Protein AF-A0A9C9Z8D0-F1 (afdb_monomer_lite)

Sequence (155 aa):
MAARLERLGLVTLEDALFHLPLRYQDRTRVYPIGSLRPGDEGVVTGEVQASDIHFGRRRALLVRISDGSGSMLLRFFHFNAAQKAALARGERLRCFGEVRQGPVMLEMIHPEYQRLGSAGAVVVDEHLTPVYPATEGVSQKSLRSIIGQALAALE

Radius of gyration: 17.77 Å; chains: 1; bounding box: 42×31×52 Å

Secondary structure (DSSP, 8-state):
-HHHHHTTT--SHHHHHT---SEEE--SSBPPGGG--TT-EEEEEEEEEEEEEEESSSEEEEEEEE-SS-EEEEEESS--HHHHHHT-TT-EEEEEEEEEE-SSSEEEES-EEEEE-TT------SSPEEE----TT--HHHHHHHHHHHHHTT-

Foldseek 3Di:
DQVFCVVVVNNDLVSLQPQAFPDWAFQQDEDAQLVDDAFDWYKHKFFFADWDWDDDPATWIWTWTHPPNDIEIEIERDDDPVRSVQRHGGWMKIWTAGWHDDPPHIYGYPTDIDTQPPPRDPDTDNDTQGHTDGDPPQDSVNSCVSSVVSVVVVD

pLDDT: mean 88.7, std 7.98, range [58.06, 97.06]

Structure (mmCIF, N/CA/C/O backbone):
data_AF-A0A9C9Z8D0-F1
#
_entry.id   AF-A0A9C9Z8D0-F1
#
loop_
_atom_site.group_PDB
_atom_site.id
_atom_site.type_symbol
_atom_site.label_atom_id
_atom_site.label_alt_id
_atom_site.label_comp_id
_atom_site.label_asym_id
_atom_site.label_entity_id
_atom_site.label_seq_id
_atom_site.pdbx_PDB_ins_code
_atom_site.Cartn_x
_atom_site.Cartn_y
_atom_site.Cartn_z
_atom_site.occupancy
_atom_site.B_iso_or_equiv
_atom_site.auth_seq_id
_atom_site.auth_comp_id
_atom_site.auth_asym_id
_atom_site.auth_atom_id
_atom_site.pdbx_PDB_model_num
ATOM 1 N N . MET A 1 1 ? 16.992 11.628 -12.565 1.00 67.75 1 MET A N 1
ATOM 2 C CA . MET A 1 1 ? 16.385 10.343 -12.976 1.00 67.75 1 MET A CA 1
ATOM 3 C C . MET A 1 1 ? 17.389 9.500 -13.754 1.00 67.75 1 MET A C 1
ATOM 5 O O . MET A 1 1 ? 17.687 8.418 -13.278 1.00 67.75 1 MET A O 1
ATOM 9 N N . ALA A 1 2 ? 17.992 10.018 -14.835 1.00 74.81 2 ALA A N 1
ATOM 10 C CA . ALA A 1 2 ? 19.001 9.314 -15.645 1.00 74.81 2 ALA A CA 1
ATOM 11 C C . ALA A 1 2 ? 20.123 8.635 -14.827 1.00 74.81 2 ALA A C 1
ATOM 13 O O . ALA A 1 2 ? 20.211 7.417 -14.831 1.00 74.81 2 ALA A O 1
ATOM 14 N N . ALA A 1 3 ? 20.856 9.380 -13.990 1.00 78.69 3 ALA A N 1
ATOM 15 C CA . ALA A 1 3 ? 21.924 8.812 -13.149 1.00 78.69 3 ALA A CA 1
ATOM 16 C C . ALA A 1 3 ? 21.467 7.712 -12.159 1.00 78.69 3 ALA A C 1
ATOM 18 O O . ALA A 1 3 ? 22.280 6.960 -11.633 1.00 78.69 3 ALA A O 1
ATOM 19 N N . ARG A 1 4 ? 20.164 7.621 -11.847 1.00 80.69 4 ARG A N 1
ATOM 20 C CA . ARG A 1 4 ? 19.617 6.566 -10.971 1.00 80.69 4 ARG A CA 1
ATOM 21 C C . ARG A 1 4 ? 19.261 5.301 -11.753 1.00 80.69 4 ARG A C 1
ATOM 23 O O . ARG A 1 4 ? 19.403 4.211 -11.212 1.00 80.69 4 ARG A O 1
ATOM 30 N N . LEU A 1 5 ? 18.814 5.464 -12.999 1.00 79.94 5 LEU A N 1
ATOM 31 C CA . LEU A 1 5 ? 18.568 4.371 -13.941 1.00 79.94 5 LEU A CA 1
ATOM 32 C C . LEU A 1 5 ? 19.889 3.747 -14.399 1.00 79.94 5 LEU A C 1
ATOM 34 O O . LEU A 1 5 ? 20.022 2.533 -14.383 1.00 79.94 5 LEU A O 1
ATOM 38 N N . GLU A 1 6 ? 20.908 4.566 -14.645 1.00 83.38 6 GLU A N 1
ATOM 39 C CA . GLU A 1 6 ? 22.263 4.101 -14.957 1.00 83.38 6 GLU A CA 1
ATOM 40 C C . GLU A 1 6 ? 22.854 3.234 -13.832 1.00 83.38 6 GLU A C 1
ATOM 42 O O . GLU A 1 6 ? 23.438 2.186 -14.084 1.00 83.38 6 GLU A O 1
ATOM 47 N N . ARG A 1 7 ? 22.597 3.583 -12.562 1.00 82.69 7 ARG A N 1
ATOM 48 C CA . ARG A 1 7 ? 22.960 2.743 -11.402 1.00 82.69 7 ARG A CA 1
ATOM 49 C C . ARG A 1 7 ? 22.203 1.413 -11.323 1.00 82.69 7 ARG A C 1
ATOM 51 O O . ARG A 1 7 ? 22.634 0.532 -10.586 1.00 82.69 7 ARG A O 1
ATOM 58 N N . LEU A 1 8 ? 21.071 1.292 -12.013 1.00 79.06 8 LEU A N 1
ATOM 59 C CA . LEU A 1 8 ? 20.335 0.039 -12.203 1.00 79.06 8 LEU A CA 1
ATOM 60 C C . LEU A 1 8 ? 20.783 -0.710 -13.468 1.00 79.06 8 LEU A C 1
ATOM 62 O O . LEU A 1 8 ? 20.237 -1.769 -13.747 1.00 79.06 8 LEU A O 1
ATOM 66 N N . GLY A 1 9 ? 21.747 -0.172 -14.223 1.00 82.12 9 GLY A N 1
ATOM 67 C CA . GLY A 1 9 ? 22.139 -0.696 -15.529 1.00 82.12 9 GLY A CA 1
ATOM 68 C C . GLY A 1 9 ? 21.137 -0.386 -16.643 1.00 82.12 9 GLY A C 1
ATOM 69 O O . GLY A 1 9 ? 21.256 -0.950 -17.716 1.00 82.12 9 GLY A O 1
ATOM 70 N N . LEU A 1 10 ? 20.158 0.497 -16.412 1.00 84.38 10 LEU A N 1
ATOM 71 C CA . LEU A 1 10 ? 19.111 0.846 -17.376 1.00 84.38 10 LEU A CA 1
ATOM 72 C C . LEU A 1 10 ? 19.535 2.064 -18.195 1.00 84.38 10 LEU A C 1
ATOM 74 O O . LEU A 1 10 ? 19.172 3.198 -17.862 1.00 84.38 10 LEU A O 1
ATOM 78 N N . VAL A 1 11 ? 20.339 1.835 -19.233 1.00 87.81 11 VAL A N 1
ATOM 79 C CA . VAL A 1 11 ? 20.859 2.897 -20.111 1.00 87.81 11 VAL A CA 1
ATOM 80 C C . VAL A 1 11 ? 20.217 2.830 -21.494 1.00 87.81 11 VAL A C 1
ATOM 82 O O . VAL A 1 11 ? 19.914 3.869 -22.081 1.00 87.81 11 VAL A O 1
ATOM 85 N N . THR A 1 12 ? 19.976 1.619 -21.991 1.00 88.25 12 THR A N 1
ATOM 86 C CA . THR A 1 12 ? 19.421 1.340 -23.319 1.00 88.25 12 THR A CA 1
ATOM 87 C C . THR A 1 12 ? 17.991 0.798 -23.250 1.00 88.25 12 THR A C 1
ATOM 89 O O . THR A 1 12 ? 17.460 0.505 -22.174 1.00 88.25 12 THR A O 1
ATOM 92 N N . LEU A 1 13 ? 17.345 0.688 -24.414 1.00 86.25 13 LEU A N 1
ATOM 93 C CA . LEU A 1 13 ? 16.020 0.080 -24.530 1.00 86.25 13 LEU A CA 1
ATOM 94 C C . LEU A 1 13 ? 16.086 -1.413 -24.182 1.00 86.25 13 LEU A C 1
ATOM 96 O O . LEU A 1 13 ? 15.236 -1.927 -23.460 1.00 86.25 13 LEU A O 1
ATOM 100 N N . GLU A 1 14 ? 17.132 -2.083 -24.654 1.00 88.38 14 GLU A N 1
ATOM 101 C CA . GLU A 1 14 ? 17.426 -3.489 -24.416 1.00 88.38 14 GLU A CA 1
ATOM 102 C C . GLU A 1 14 ? 17.596 -3.766 -22.919 1.00 88.38 14 GLU A C 1
ATOM 104 O O . GLU A 1 14 ? 17.000 -4.711 -22.403 1.00 88.38 14 GLU A O 1
ATOM 109 N N . ASP A 1 15 ? 18.306 -2.898 -22.190 1.00 87.88 15 ASP A N 1
ATOM 110 C CA . ASP A 1 15 ? 18.448 -3.029 -20.735 1.00 87.88 15 ASP A CA 1
ATOM 111 C C . ASP A 1 15 ? 17.086 -2.994 -20.026 1.00 87.88 15 ASP A C 1
ATOM 113 O O . ASP A 1 15 ? 16.844 -3.761 -19.095 1.00 87.88 15 ASP A O 1
ATOM 117 N N . ALA A 1 16 ? 16.167 -2.133 -20.479 1.00 86.69 16 ALA A N 1
ATOM 118 C CA . ALA A 1 16 ? 14.814 -2.064 -19.930 1.00 86.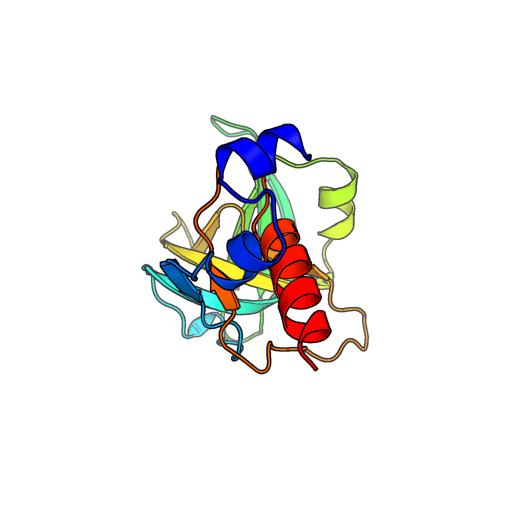69 16 ALA A CA 1
ATOM 119 C C . ALA A 1 16 ? 13.993 -3.326 -20.238 1.00 86.69 16 ALA A C 1
ATOM 121 O O . ALA A 1 16 ? 13.233 -3.776 -19.380 1.00 86.69 16 ALA A O 1
ATOM 122 N N . LEU A 1 17 ? 14.164 -3.919 -21.422 1.00 87.00 17 LEU A N 1
ATOM 123 C CA . LEU A 1 17 ? 13.487 -5.159 -21.816 1.00 87.00 17 LEU A CA 1
ATOM 124 C C . LEU A 1 17 ? 13.977 -6.374 -21.016 1.00 87.00 17 LEU A C 1
ATOM 126 O O . LEU A 1 17 ? 13.186 -7.263 -20.701 1.00 87.00 17 LEU A O 1
ATOM 130 N N . PHE A 1 18 ? 15.259 -6.397 -20.642 1.00 89.62 18 PHE A N 1
ATOM 131 C CA . PHE A 1 18 ? 15.851 -7.467 -19.833 1.00 89.62 18 PHE A CA 1
ATOM 132 C C . PHE A 1 18 ? 15.849 -7.185 -18.323 1.00 89.62 18 PHE A C 1
ATOM 134 O O . PHE A 1 18 ? 16.326 -8.011 -17.539 1.00 89.62 18 PHE A O 1
ATOM 141 N N . HIS A 1 19 ? 15.259 -6.073 -17.876 1.00 89.81 19 HIS A N 1
ATOM 142 C CA . HIS A 1 19 ? 15.071 -5.786 -16.453 1.00 89.81 19 HIS A CA 1
ATOM 143 C C . HIS A 1 19 ? 13.879 -6.553 -15.889 1.00 89.81 19 HIS A C 1
ATOM 145 O O . HIS A 1 19 ? 12.791 -6.010 -15.714 1.00 89.81 19 HIS A O 1
ATOM 151 N N . LEU A 1 20 ? 14.065 -7.846 -15.637 1.00 89.31 20 LEU A N 1
ATOM 152 C CA . LEU A 1 20 ? 12.964 -8.750 -15.312 1.00 89.31 20 LEU A CA 1
ATOM 153 C C . LEU A 1 20 ? 12.354 -8.499 -13.916 1.00 89.31 20 LEU A C 1
ATOM 155 O O . LEU A 1 20 ? 13.058 -8.103 -12.977 1.00 89.31 20 LEU A O 1
ATOM 159 N N . PRO A 1 21 ? 11.046 -8.769 -13.733 1.00 91.00 21 PRO A N 1
ATOM 160 C CA . PRO A 1 21 ? 10.412 -8.720 -12.420 1.00 91.00 21 PRO A CA 1
ATOM 161 C C . PRO A 1 21 ? 11.024 -9.750 -11.460 1.00 91.00 21 PRO A C 1
ATOM 163 O O . PRO A 1 21 ? 11.182 -10.918 -11.807 1.00 91.00 21 PRO A O 1
ATOM 166 N N . LEU A 1 22 ? 11.298 -9.341 -10.219 1.00 90.12 22 LEU A N 1
ATOM 167 C CA . LEU A 1 22 ? 11.739 -10.244 -9.147 1.00 90.12 22 LEU A CA 1
ATOM 168 C C . LEU A 1 22 ? 10.575 -11.085 -8.607 1.00 90.12 22 LEU A C 1
ATOM 170 O O . LEU A 1 22 ? 10.748 -12.229 -8.195 1.00 90.12 22 LEU A O 1
ATOM 174 N N . ARG A 1 23 ? 9.389 -10.479 -8.549 1.00 89.56 23 ARG A N 1
ATOM 175 C CA . ARG A 1 23 ? 8.149 -11.112 -8.102 1.00 89.56 23 ARG A CA 1
ATOM 176 C C . ARG A 1 23 ? 6.951 -10.429 -8.742 1.00 89.56 23 ARG A C 1
ATOM 178 O O . ARG A 1 23 ? 7.068 -9.336 -9.299 1.00 89.56 23 ARG A O 1
ATOM 185 N N . TYR A 1 24 ? 5.794 -11.045 -8.574 1.00 88.31 24 TYR A N 1
ATOM 186 C CA . TYR A 1 24 ? 4.516 -10.511 -9.010 1.00 88.31 24 TYR A CA 1
ATOM 187 C C . TYR A 1 24 ? 3.600 -10.316 -7.807 1.00 88.31 24 TYR A C 1
ATOM 189 O O . TYR A 1 24 ? 3.644 -11.094 -6.857 1.00 88.31 24 TYR A O 1
ATOM 197 N N . GLN A 1 25 ? 2.797 -9.259 -7.846 1.00 87.56 25 GLN A N 1
ATOM 198 C CA . GLN A 1 25 ? 1.770 -8.967 -6.854 1.00 87.56 25 GLN A CA 1
ATOM 199 C C . GLN A 1 25 ? 0.399 -9.162 -7.484 1.00 87.56 25 GLN A C 1
ATOM 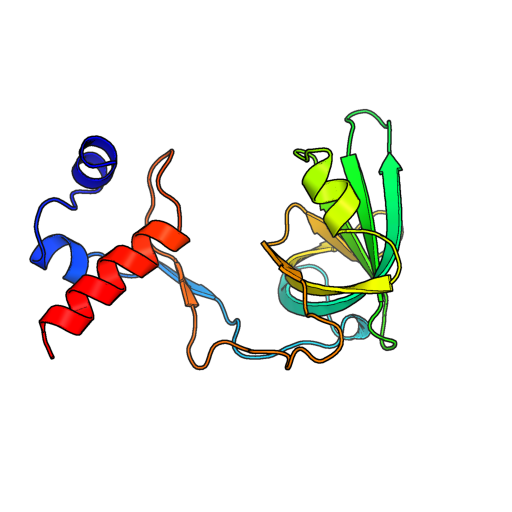201 O O . GLN A 1 25 ? 0.127 -8.630 -8.564 1.00 87.56 25 GLN A O 1
ATOM 206 N N . ASP A 1 26 ? -0.471 -9.901 -6.803 1.00 87.19 26 ASP A N 1
ATOM 207 C CA . ASP A 1 26 ? -1.842 -10.079 -7.258 1.00 87.19 26 ASP A CA 1
ATOM 208 C C . ASP A 1 26 ? -2.697 -8.875 -6.844 1.00 87.19 26 ASP A C 1
ATOM 210 O O . ASP A 1 26 ? -3.137 -8.742 -5.701 1.00 87.19 26 ASP A O 1
ATOM 214 N N . ARG A 1 27 ? -2.915 -7.974 -7.806 1.00 89.06 27 ARG A N 1
ATOM 215 C CA . ARG A 1 27 ? -3.857 -6.851 -7.701 1.00 89.06 27 ARG A CA 1
ATOM 216 C C . ARG A 1 27 ? -5.126 -7.060 -8.538 1.00 89.06 27 ARG A C 1
ATOM 218 O O . ARG A 1 27 ? -5.884 -6.106 -8.748 1.00 89.06 27 ARG A O 1
ATOM 225 N N . THR A 1 28 ? -5.359 -8.291 -9.000 1.00 86.50 28 THR A N 1
ATOM 226 C CA . THR A 1 28 ? -6.424 -8.635 -9.957 1.00 86.50 28 THR A CA 1
ATOM 227 C C . THR A 1 28 ? -7.781 -8.850 -9.299 1.00 86.50 28 THR A C 1
ATOM 229 O O . THR A 1 28 ? -8.814 -8.862 -9.965 1.00 86.50 28 THR A O 1
ATOM 232 N N . ARG A 1 29 ? -7.811 -9.009 -7.972 1.00 87.75 29 ARG A N 1
ATOM 233 C CA . ARG A 1 29 ? -9.032 -9.290 -7.214 1.00 87.75 29 ARG A CA 1
ATOM 234 C C . ARG A 1 29 ? -9.109 -8.430 -5.973 1.00 87.75 29 ARG A C 1
ATOM 236 O O . ARG A 1 29 ? -8.094 -8.145 -5.344 1.00 87.75 29 ARG A O 1
ATOM 243 N N . VAL A 1 30 ? -10.333 -8.047 -5.623 1.00 91.56 30 VAL A N 1
ATOM 244 C CA . VAL A 1 30 ? -10.629 -7.379 -4.357 1.00 91.56 30 VAL A CA 1
ATOM 245 C C . VAL A 1 30 ? -11.126 -8.405 -3.356 1.00 91.56 30 VAL A C 1
ATOM 247 O O . VAL A 1 30 ? -12.069 -9.145 -3.631 1.00 91.56 30 VAL A O 1
ATOM 250 N N . TYR A 1 31 ? -10.490 -8.425 -2.194 1.00 93.62 31 TYR A N 1
ATOM 251 C CA . TYR A 1 31 ? -10.841 -9.294 -1.087 1.00 93.62 31 TYR A CA 1
ATOM 252 C C . TYR A 1 31 ? -11.769 -8.556 -0.117 1.00 93.62 31 TYR A C 1
ATOM 254 O O . TYR A 1 31 ? -11.503 -7.394 0.215 1.00 93.62 31 TYR A O 1
ATOM 262 N N . PRO A 1 32 ? -12.835 -9.213 0.375 1.00 94.88 32 PRO A N 1
ATOM 263 C CA . PRO A 1 32 ? -13.595 -8.708 1.509 1.00 94.88 32 PRO A CA 1
ATOM 264 C C . PRO A 1 32 ? -12.669 -8.536 2.716 1.00 94.88 32 PRO A C 1
ATOM 266 O O . PRO A 1 32 ? -11.918 -9.456 3.056 1.00 94.88 32 PRO A O 1
ATOM 269 N N . ILE A 1 33 ? -12.733 -7.394 3.396 1.00 95.75 33 ILE A N 1
ATOM 270 C CA . ILE A 1 33 ? -11.888 -7.094 4.560 1.00 95.75 33 ILE A CA 1
ATOM 271 C C . ILE A 1 33 ? -12.027 -8.177 5.636 1.00 95.75 33 ILE A C 1
ATOM 273 O O . ILE A 1 33 ? -11.027 -8.587 6.221 1.00 95.75 33 ILE A O 1
ATOM 277 N N . GLY A 1 34 ? -13.243 -8.675 5.876 1.00 94.62 34 GLY A N 1
ATOM 278 C CA . GLY A 1 34 ? -13.507 -9.725 6.865 1.00 94.62 34 GLY A CA 1
ATOM 279 C C . GLY A 1 34 ? -12.925 -11.100 6.514 1.00 94.62 34 GLY A C 1
ATOM 280 O O . GLY A 1 34 ? -12.899 -11.978 7.371 1.00 94.62 34 GLY A O 1
ATOM 281 N N . SER A 1 35 ? -12.462 -11.304 5.276 1.00 95.00 35 SER A N 1
ATOM 282 C CA . SER A 1 35 ? -11.879 -12.578 4.828 1.00 95.00 35 SER A CA 1
ATOM 283 C C . SER A 1 35 ? -10.357 -12.651 4.986 1.00 95.00 35 SER A C 1
ATOM 285 O O . SER A 1 35 ? -9.796 -13.746 4.963 1.00 95.00 35 SER A O 1
ATOM 287 N N . LEU A 1 36 ? -9.703 -11.500 5.162 1.00 94.50 36 LEU A N 1
ATOM 288 C CA . LEU A 1 36 ? -8.250 -11.389 5.232 1.00 94.50 36 LEU A CA 1
ATOM 289 C C . LEU A 1 36 ? -7.691 -11.848 6.576 1.00 94.50 36 LEU A C 1
ATOM 291 O O . LEU A 1 36 ? -8.314 -11.695 7.630 1.00 94.50 36 LEU A O 1
ATOM 295 N N . ARG A 1 37 ? -6.468 -12.369 6.534 1.00 95.12 37 ARG A N 1
ATOM 296 C CA . ARG A 1 37 ? -5.707 -12.849 7.686 1.00 95.12 37 ARG A CA 1
ATOM 297 C C . ARG A 1 37 ? -4.370 -12.112 7.791 1.00 95.12 37 ARG A C 1
ATOM 299 O O . ARG A 1 37 ? -3.854 -11.610 6.793 1.00 95.12 37 ARG A O 1
ATOM 306 N N . PRO A 1 38 ? -3.775 -12.031 8.994 1.00 95.56 38 PRO A N 1
ATOM 307 C CA . PRO A 1 38 ? -2.419 -11.514 9.141 1.00 95.56 38 PRO A CA 1
ATOM 308 C C . PRO A 1 38 ? -1.431 -12.284 8.254 1.00 95.56 38 PRO A C 1
ATOM 310 O O . PRO A 1 38 ? -1.394 -13.512 8.299 1.00 95.56 38 PRO A O 1
ATOM 313 N N . GLY A 1 39 ? -0.621 -11.556 7.488 1.00 93.19 39 GLY A N 1
ATOM 314 C CA . GLY A 1 39 ? 0.325 -12.098 6.510 1.00 93.19 39 GLY A CA 1
ATOM 315 C C . GLY A 1 39 ? -0.187 -12.096 5.067 1.00 93.19 39 GLY A C 1
ATOM 316 O O . GLY A 1 39 ? 0.627 -12.222 4.156 1.00 93.19 39 GLY A O 1
ATOM 317 N N . ASP A 1 40 ? -1.490 -11.904 4.844 1.00 93.44 40 ASP A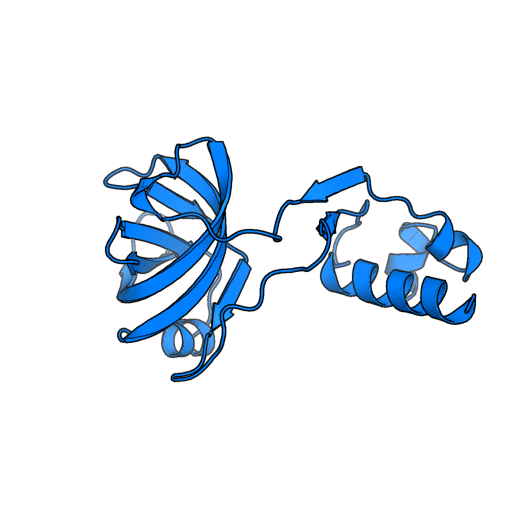 N 1
ATOM 318 C CA . ASP A 1 40 ? -2.031 -11.771 3.491 1.00 93.44 40 ASP A CA 1
ATOM 319 C C . ASP A 1 40 ? -1.582 -10.446 2.856 1.00 93.44 40 ASP A C 1
ATOM 321 O O . ASP A 1 40 ? -1.480 -9.413 3.520 1.00 93.44 40 ASP A O 1
ATOM 325 N N . GLU A 1 41 ? -1.362 -10.450 1.545 1.00 92.69 41 GLU A N 1
ATOM 326 C CA . GLU A 1 41 ? -1.207 -9.242 0.734 1.00 92.69 41 GLU A CA 1
ATOM 327 C C . GLU A 1 41 ? -2.367 -9.204 -0.260 1.00 92.69 41 GLU A C 1
ATOM 329 O O . GLU A 1 41 ? -2.617 -10.182 -0.964 1.00 92.69 41 GLU A O 1
ATOM 334 N N . GLY A 1 42 ? -3.110 -8.100 -0.314 1.00 92.12 42 GLY A N 1
ATOM 335 C CA . GLY A 1 42 ? -4.297 -8.057 -1.159 1.00 92.12 42 GLY A CA 1
ATOM 336 C C . GLY A 1 42 ? -4.883 -6.672 -1.346 1.00 92.12 42 GLY A C 1
ATOM 337 O O . GLY A 1 42 ? -4.582 -5.725 -0.615 1.00 92.12 42 GLY A O 1
ATOM 338 N N . VAL A 1 43 ? -5.732 -6.560 -2.367 1.00 94.25 43 VAL A N 1
ATOM 339 C CA . VAL A 1 43 ? -6.518 -5.355 -2.628 1.00 94.25 43 VAL A CA 1
ATOM 340 C C . VAL A 1 43 ? -7.805 -5.420 -1.816 1.00 94.25 43 VAL A C 1
ATOM 342 O O . VAL A 1 43 ? -8.538 -6.401 -1.892 1.00 94.25 43 VAL A O 1
ATOM 345 N N . VAL A 1 44 ? -8.119 -4.347 -1.099 1.00 94.75 44 VAL A N 1
ATOM 346 C CA . VAL A 1 44 ? -9.398 -4.148 -0.410 1.00 94.75 44 VAL A CA 1
ATOM 347 C C . VAL A 1 44 ? -10.057 -2.867 -0.883 1.00 94.75 44 VAL A C 1
ATOM 349 O O . VAL A 1 44 ? -9.385 -1.924 -1.307 1.00 94.75 44 VAL A O 1
ATOM 352 N N . THR A 1 45 ? -11.378 -2.803 -0.772 1.00 94.62 45 THR A N 1
ATOM 353 C CA . THR A 1 45 ? -12.121 -1.555 -0.958 1.00 94.62 45 THR A CA 1
ATOM 354 C C . THR A 1 45 ? -12.973 -1.275 0.254 1.00 94.62 45 THR A C 1
ATOM 356 O O . THR A 1 45 ? -13.634 -2.186 0.729 1.00 94.62 45 THR A O 1
ATOM 359 N N . GLY A 1 46 ? -13.012 -0.033 0.722 1.00 94.12 46 GLY A N 1
ATOM 360 C CA . GLY A 1 46 ? -13.841 0.332 1.866 1.00 94.12 46 GLY A CA 1
ATOM 361 C C . GLY A 1 46 ? -14.102 1.827 1.952 1.00 94.12 46 GLY A C 1
ATOM 362 O O . GLY A 1 46 ? -13.392 2.637 1.355 1.00 94.12 46 GLY A O 1
ATOM 363 N N . GLU A 1 47 ? -15.136 2.189 2.699 1.00 95.56 47 GLU A N 1
ATOM 364 C CA . GLU A 1 47 ? -15.455 3.570 3.043 1.00 95.56 47 GLU A CA 1
ATOM 365 C C . GLU A 1 47 ? -14.741 3.973 4.334 1.00 95.56 47 GLU A C 1
ATOM 367 O O . GLU A 1 47 ? -14.734 3.225 5.320 1.00 95.56 47 GLU A O 1
ATOM 372 N N . VAL A 1 48 ? -14.163 5.173 4.347 1.00 96.69 48 VAL A N 1
ATOM 373 C CA . VAL A 1 48 ? -13.540 5.763 5.529 1.00 96.69 48 VAL A CA 1
ATOM 374 C C . VAL A 1 48 ? -14.602 6.077 6.578 1.00 96.69 48 VAL A C 1
ATOM 376 O O . VAL A 1 48 ? -15.420 6.981 6.426 1.00 96.69 48 VAL A O 1
ATOM 379 N N . GLN A 1 49 ? -14.522 5.375 7.701 1.00 96.69 49 GLN A N 1
ATOM 380 C CA . GLN A 1 49 ? -15.389 5.560 8.862 1.00 96.69 49 GLN A CA 1
ATOM 381 C C . GLN A 1 49 ? -14.846 6.620 9.829 1.00 96.69 49 GLN A C 1
ATOM 383 O O . GLN A 1 49 ? -15.616 7.328 10.482 1.00 96.69 49 GLN A O 1
ATOM 388 N N . ALA A 1 50 ? -13.521 6.708 9.957 1.00 95.88 50 ALA A N 1
ATOM 389 C CA . ALA A 1 50 ? -12.834 7.653 10.836 1.00 95.88 50 ALA A CA 1
ATOM 390 C C . ALA A 1 50 ? -11.422 7.947 10.313 1.00 95.88 50 ALA A C 1
ATOM 392 O O . ALA A 1 50 ? -10.812 7.090 9.672 1.00 95.88 50 ALA A O 1
ATOM 393 N N . SER A 1 51 ? -10.915 9.148 10.590 1.00 96.00 51 SER A N 1
ATOM 394 C CA . SER A 1 51 ? -9.606 9.617 10.131 1.00 96.00 51 SER A CA 1
ATOM 395 C C . SER A 1 51 ? -9.015 10.573 11.158 1.00 96.00 51 SER A C 1
ATO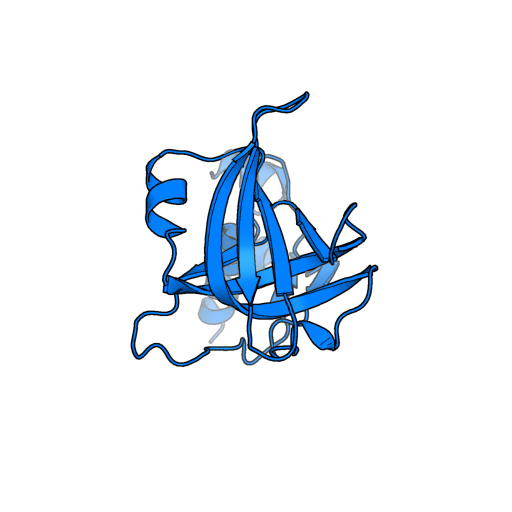M 397 O O . SER A 1 51 ? -9.393 11.743 11.235 1.00 96.00 51 SER A O 1
ATOM 399 N N . ASP A 1 52 ? -8.088 10.059 11.960 1.00 94.44 52 ASP A N 1
ATOM 400 C CA . ASP A 1 52 ? -7.598 10.726 13.160 1.00 94.44 52 ASP A CA 1
ATOM 401 C C . ASP A 1 52 ? -6.075 10.729 13.214 1.00 94.44 52 ASP A C 1
ATOM 403 O O . ASP A 1 52 ? -5.401 9.762 12.854 1.00 94.44 52 ASP A O 1
ATOM 407 N N . ILE A 1 53 ? -5.506 11.825 13.712 1.00 94.19 53 ILE A N 1
ATOM 408 C CA . ILE A 1 53 ? -4.074 11.887 13.997 1.00 94.19 53 ILE A CA 1
ATOM 409 C C . ILE A 1 53 ? -3.862 11.399 15.424 1.00 94.19 53 ILE A C 1
ATOM 411 O O . ILE A 1 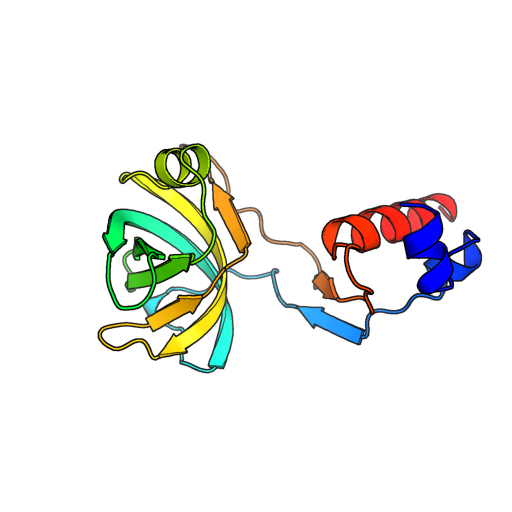53 ? -4.304 12.039 16.373 1.00 94.19 53 ILE A O 1
ATOM 415 N N . HIS A 1 54 ? -3.137 10.298 15.571 1.00 92.69 54 HIS A N 1
ATOM 416 C CA . HIS A 1 54 ? -2.689 9.816 16.868 1.00 92.69 54 HIS A CA 1
ATOM 417 C C . HIS A 1 54 ? -1.296 10.349 17.198 1.00 92.69 54 HIS A C 1
ATOM 419 O O . HIS A 1 54 ? -0.352 10.222 16.411 1.00 92.69 54 HIS A O 1
ATOM 425 N N . PHE A 1 55 ? -1.167 10.905 18.402 1.00 87.38 55 PHE A N 1
ATOM 426 C CA . PHE A 1 55 ? 0.075 11.433 18.969 1.00 87.38 55 PHE A CA 1
ATOM 427 C C . PHE A 1 55 ? 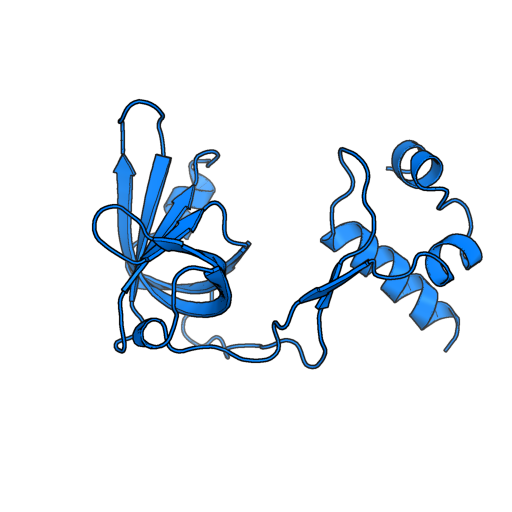0.633 10.477 20.035 1.00 87.38 55 PHE A C 1
ATOM 429 O O . PHE A 1 55 ? 0.769 10.833 21.199 1.00 87.38 55 PHE A O 1
ATOM 436 N N . GLY A 1 56 ? 0.915 9.231 19.638 1.00 83.62 56 GLY A N 1
ATOM 437 C CA . GLY A 1 56 ? 1.645 8.281 20.486 1.00 83.62 56 GLY A CA 1
ATOM 438 C C . GLY A 1 56 ? 3.153 8.563 20.488 1.00 83.62 56 GLY A C 1
ATOM 439 O O . GLY A 1 56 ? 3.587 9.679 20.211 1.00 83.62 56 GLY A O 1
ATOM 440 N N . ARG A 1 57 ? 3.981 7.522 20.683 1.00 82.88 57 ARG A N 1
ATOM 441 C CA . ARG A 1 57 ? 5.458 7.631 20.590 1.00 82.88 57 ARG A CA 1
ATOM 442 C C . ARG A 1 57 ? 5.928 8.291 19.287 1.00 82.88 57 ARG A C 1
ATOM 444 O O . ARG A 1 57 ? 6.944 8.975 19.258 1.00 82.88 57 ARG A O 1
ATOM 451 N N . ARG A 1 58 ? 5.190 8.061 18.201 1.00 87.50 58 ARG A N 1
ATOM 452 C CA . ARG A 1 58 ? 5.374 8.715 16.908 1.00 87.50 58 ARG A CA 1
ATOM 453 C C . ARG A 1 58 ? 4.011 9.141 16.377 1.00 87.50 58 ARG A C 1
ATOM 455 O O . ARG A 1 58 ? 3.059 8.364 16.441 1.00 87.50 58 ARG A O 1
ATOM 462 N N . ARG A 1 59 ? 3.937 10.354 15.825 1.00 93.06 59 ARG A N 1
ATOM 463 C CA . ARG A 1 59 ? 2.742 10.867 15.147 1.00 93.06 59 ARG A CA 1
ATOM 464 C C . ARG A 1 59 ? 2.382 9.964 13.965 1.00 93.06 59 ARG A C 1
ATOM 466 O O . ARG A 1 59 ? 3.239 9.680 13.129 1.00 93.06 59 ARG A O 1
ATOM 473 N N . ALA A 1 60 ? 1.122 9.550 13.887 1.00 94.44 60 ALA A N 1
ATOM 474 C CA . ALA A 1 60 ? 0.599 8.749 12.785 1.00 94.44 60 ALA A CA 1
ATOM 475 C C . ALA A 1 60 ? -0.823 9.188 12.425 1.00 94.44 60 ALA A C 1
ATOM 477 O O . ALA A 1 60 ? -1.606 9.549 13.302 1.00 94.44 60 ALA A O 1
ATOM 478 N N . LEU A 1 61 ? -1.153 9.144 11.138 1.00 95.69 61 LEU A N 1
ATOM 479 C CA . LEU A 1 61 ? -2.523 9.249 10.651 1.00 95.69 61 LEU A CA 1
ATOM 480 C C . LEU A 1 61 ? -3.126 7.845 10.630 1.00 95.69 61 LEU A C 1
ATOM 482 O O . LEU A 1 61 ? -2.577 6.947 9.987 1.00 95.69 61 LEU A O 1
ATOM 486 N N . LEU A 1 62 ? -4.227 7.674 11.356 1.00 95.62 62 LEU A N 1
ATOM 487 C CA . LEU A 1 62 ? -4.989 6.439 11.446 1.00 95.62 62 LEU A CA 1
ATOM 488 C C . LEU A 1 62 ? -6.311 6.620 10.717 1.00 95.62 62 LEU A C 1
ATOM 490 O O . LEU A 1 62 ? -7.107 7.483 11.079 1.00 95.62 62 LEU A O 1
ATOM 494 N N . VAL A 1 63 ? -6.536 5.802 9.696 1.00 96.94 63 VAL A N 1
ATOM 495 C CA . VAL A 1 63 ? -7.745 5.849 8.875 1.00 96.94 63 VAL A CA 1
ATOM 496 C C . VAL A 1 63 ? -8.441 4.509 8.990 1.00 96.94 63 VAL A C 1
ATOM 498 O O . VAL A 1 63 ? -7.904 3.491 8.566 1.00 96.94 63 VAL A O 1
ATOM 501 N N . ARG A 1 64 ? -9.629 4.487 9.586 1.00 96.88 64 ARG A N 1
ATOM 502 C CA . ARG A 1 64 ? -10.427 3.266 9.692 1.00 96.88 64 ARG A CA 1
ATOM 503 C C . ARG A 1 64 ? -11.327 3.154 8.474 1.00 96.88 64 ARG A C 1
ATOM 505 O O . ARG A 1 64 ? -12.148 4.044 8.255 1.00 96.88 64 ARG A O 1
ATOM 512 N N . ILE A 1 65 ? -11.212 2.054 7.742 1.00 96.75 65 ILE A N 1
ATOM 513 C CA . ILE A 1 65 ? -12.079 1.728 6.608 1.00 96.75 65 ILE A CA 1
ATOM 514 C C . ILE A 1 65 ? -12.967 0.527 6.929 1.00 96.75 65 ILE A C 1
ATOM 516 O O . ILE A 1 65 ? -12.595 -0.329 7.734 1.00 96.75 65 ILE A O 1
ATOM 520 N N . SER A 1 66 ? -14.138 0.474 6.302 1.00 96.19 66 SER A N 1
ATOM 521 C CA . SER A 1 66 ? -15.069 -0.654 6.383 1.00 96.19 66 SER A CA 1
ATOM 522 C C . SER A 1 66 ? -15.691 -0.926 5.019 1.00 96.19 66 SER A C 1
ATOM 524 O O . SER A 1 66 ? -15.971 0.010 4.271 1.00 96.19 66 SER A O 1
ATOM 526 N N . ASP A 1 67 ? -15.911 -2.196 4.708 1.00 93.88 67 ASP A N 1
ATOM 527 C CA . ASP A 1 67 ? -16.577 -2.660 3.486 1.00 93.88 67 ASP A CA 1
ATOM 528 C C . ASP A 1 67 ? -17.916 -3.363 3.777 1.00 93.88 67 ASP A C 1
ATOM 530 O O . ASP A 1 67 ? -18.533 -3.931 2.881 1.00 93.88 67 ASP A O 1
ATOM 534 N N . GLY A 1 68 ? -18.352 -3.347 5.040 1.00 93.50 68 GLY A N 1
ATOM 535 C CA . GLY A 1 68 ? -19.529 -4.068 5.526 1.00 93.50 68 GLY A CA 1
ATOM 536 C C . GLY A 1 68 ? -19.262 -5.524 5.924 1.00 93.50 68 GLY A C 1
ATOM 537 O O . GLY A 1 68 ? -19.974 -6.040 6.780 1.00 93.50 68 GLY A O 1
ATOM 538 N N . SER A 1 69 ? -18.222 -6.171 5.386 1.00 95.00 69 SER A N 1
ATOM 539 C CA . SER A 1 69 ? -17.790 -7.517 5.799 1.00 95.00 69 SER A CA 1
ATOM 540 C C . SER A 1 69 ? -16.848 -7.484 7.005 1.00 95.00 69 SER A C 1
ATOM 542 O O . SER A 1 69 ? -16.809 -8.415 7.807 1.00 95.00 69 SER A O 1
ATOM 544 N N . GLY A 1 70 ? -16.086 -6.400 7.144 1.00 94.00 70 GLY A N 1
ATOM 545 C CA . GLY A 1 70 ? -15.141 -6.197 8.227 1.00 94.00 70 GLY A CA 1
ATOM 546 C C . GLY A 1 70 ? -14.643 -4.760 8.279 1.00 94.00 70 GLY A C 1
ATOM 547 O O . GLY A 1 70 ? -15.108 -3.875 7.563 1.00 94.00 70 GLY A O 1
ATOM 548 N N . SER A 1 71 ? -13.683 -4.503 9.159 1.00 95.75 71 SER A N 1
ATOM 549 C CA . SER A 1 71 ? -13.030 -3.200 9.255 1.00 95.75 71 SER A CA 1
ATOM 550 C C . SER A 1 71 ? -11.524 -3.370 9.347 1.00 95.75 71 SER A C 1
ATOM 552 O O . SER A 1 71 ? -11.032 -4.322 9.951 1.00 95.75 71 SER A O 1
ATOM 554 N N . MET A 1 72 ? -10.795 -2.414 8.780 1.00 96.50 72 MET A N 1
ATOM 555 C CA . MET A 1 72 ? -9.335 -2.394 8.764 1.00 96.50 72 MET A CA 1
ATOM 556 C C . MET A 1 72 ? -8.811 -0.999 9.107 1.00 96.50 72 MET A C 1
ATOM 558 O O . MET A 1 72 ? -9.447 0.014 8.806 1.00 96.50 72 MET A O 1
ATOM 562 N N . LEU A 1 73 ? -7.648 -0.945 9.751 1.00 97.06 73 LEU A N 1
ATOM 563 C CA . LEU A 1 73 ? -6.950 0.294 10.069 1.00 97.06 73 LEU A CA 1
ATOM 564 C C . LEU A 1 73 ? -5.815 0.546 9.070 1.00 97.06 73 LEU A C 1
ATOM 566 O O . LEU A 1 73 ? -4.896 -0.252 8.949 1.00 97.06 73 LEU A O 1
ATOM 570 N N . LEU A 1 74 ? -5.824 1.684 8.389 1.00 96.62 74 LEU A N 1
ATOM 571 C CA . LEU A 1 74 ? -4.703 2.138 7.572 1.00 96.62 74 LEU A CA 1
ATOM 572 C C . LEU A 1 74 ? -3.846 3.090 8.405 1.00 96.62 74 LEU A C 1
ATOM 574 O O . LEU A 1 74 ? -4.352 4.068 8.965 1.00 96.62 74 LEU A O 1
ATOM 578 N N . ARG A 1 75 ? -2.544 2.819 8.489 1.00 95.25 75 ARG A N 1
ATOM 579 C CA . ARG A 1 75 ? -1.597 3.591 9.299 1.00 95.25 75 ARG A CA 1
ATOM 580 C C . ARG A 1 75 ? -0.547 4.262 8.424 1.00 95.25 75 ARG A C 1
ATOM 582 O O . ARG A 1 75 ? 0.223 3.588 7.744 1.00 95.25 75 ARG A O 1
ATOM 589 N N . PHE A 1 76 ? -0.446 5.586 8.523 1.00 95.19 76 PHE A N 1
ATOM 590 C CA . PHE A 1 76 ? 0.569 6.380 7.825 1.00 95.19 76 PHE A CA 1
ATOM 591 C C . PHE A 1 76 ? 1.435 7.159 8.823 1.00 95.19 76 PHE A C 1
ATOM 593 O O . PHE A 1 76 ? 0.941 8.024 9.545 1.00 95.19 76 PHE A O 1
ATOM 600 N N . PHE A 1 77 ? 2.745 6.900 8.849 1.00 92.50 77 PHE A N 1
ATOM 601 C CA . PHE A 1 77 ? 3.705 7.655 9.674 1.00 92.50 77 PHE A CA 1
ATOM 602 C C . PHE A 1 77 ? 4.243 8.914 8.988 1.00 92.50 77 PHE A C 1
ATOM 604 O O . PHE A 1 77 ? 4.735 9.829 9.646 1.00 92.50 77 PHE A O 1
ATOM 611 N N . HIS A 1 78 ? 4.156 8.949 7.662 1.00 90.19 78 HIS A N 1
ATOM 612 C CA . HIS A 1 78 ? 4.539 10.068 6.813 1.00 90.19 78 HIS A CA 1
ATOM 613 C C . HIS A 1 78 ? 3.306 10.507 6.034 1.00 90.19 78 HIS A C 1
ATOM 615 O O . HIS A 1 78 ? 2.854 9.786 5.149 1.00 90.19 78 HIS A O 1
ATOM 621 N N . PHE A 1 79 ? 2.745 11.656 6.406 1.00 92.69 79 PHE A N 1
ATOM 622 C CA . PHE A 1 79 ? 1.568 12.220 5.759 1.00 92.69 79 PHE A CA 1
ATOM 623 C C . PHE A 1 79 ? 1.605 13.747 5.788 1.00 92.69 79 PHE A C 1
ATOM 625 O O . PHE A 1 79 ? 2.236 14.355 6.656 1.00 92.69 79 PHE A O 1
ATOM 632 N N . ASN A 1 80 ? 0.903 14.366 4.842 1.00 92.00 80 ASN A N 1
ATOM 633 C CA . ASN A 1 80 ? 0.731 15.814 4.765 1.00 92.00 80 ASN A CA 1
ATOM 634 C C . ASN A 1 80 ? -0.748 16.206 4.952 1.00 92.00 80 ASN A C 1
ATOM 636 O O . ASN A 1 80 ? -1.631 15.352 5.077 1.00 92.00 80 ASN A O 1
ATOM 640 N N . ALA A 1 81 ? -1.022 17.512 5.006 1.00 91.00 81 ALA A N 1
ATOM 641 C CA . ALA A 1 81 ? -2.380 18.022 5.203 1.00 91.00 81 ALA A CA 1
ATOM 642 C C . ALA A 1 81 ? -3.333 17.623 4.061 1.00 91.00 81 ALA A C 1
ATOM 644 O O . ALA A 1 81 ? -4.480 17.270 4.324 1.00 91.00 81 ALA A O 1
ATOM 645 N N . ALA A 1 82 ? -2.844 17.607 2.816 1.00 92.06 82 ALA A N 1
ATOM 646 C CA . ALA A 1 82 ? -3.628 17.210 1.649 1.00 92.06 82 ALA A CA 1
ATOM 647 C C . ALA A 1 82 ? -4.046 15.732 1.714 1.00 92.06 82 ALA A C 1
ATOM 649 O O . ALA A 1 82 ? -5.202 15.412 1.467 1.00 92.06 82 ALA A O 1
ATOM 650 N N . GLN A 1 83 ? -3.142 14.840 2.126 1.00 91.25 83 GLN A N 1
ATOM 651 C CA . GLN A 1 83 ? -3.437 13.424 2.335 1.00 91.25 83 GLN A CA 1
ATOM 652 C C . GLN A 1 83 ? -4.476 13.226 3.440 1.00 91.25 83 GLN A C 1
ATOM 654 O O . GLN A 1 83 ? -5.394 12.435 3.269 1.00 91.25 83 GLN A O 1
ATOM 659 N N . LYS A 1 84 ? -4.375 13.964 4.553 1.00 92.25 84 LYS A N 1
ATOM 660 C CA . LYS A 1 84 ? -5.399 13.919 5.608 1.00 92.25 84 LYS A CA 1
ATOM 661 C C . LYS A 1 84 ? -6.772 14.334 5.065 1.00 92.25 84 LYS A C 1
ATOM 663 O O . LYS A 1 84 ? -7.754 13.655 5.332 1.00 92.25 84 LYS A O 1
ATOM 668 N N . ALA A 1 85 ? -6.834 15.429 4.305 1.00 91.75 85 ALA A N 1
ATOM 669 C CA . ALA A 1 85 ? -8.080 15.919 3.716 1.00 91.75 85 ALA A CA 1
ATOM 670 C C . ALA A 1 85 ? -8.660 14.942 2.678 1.00 91.75 85 ALA A C 1
ATOM 672 O O . ALA A 1 85 ? -9.867 14.744 2.626 1.00 91.75 85 ALA A O 1
ATOM 673 N N . ALA A 1 86 ? -7.799 14.293 1.893 1.00 90.81 86 ALA A N 1
ATOM 674 C CA . ALA A 1 86 ? -8.182 13.284 0.909 1.00 90.81 86 ALA A CA 1
ATOM 675 C C . ALA A 1 86 ? -8.692 11.973 1.537 1.00 90.81 86 ALA A C 1
ATOM 677 O O . ALA A 1 86 ? -9.355 11.194 0.862 1.00 90.81 86 ALA A O 1
ATOM 678 N N . LEU A 1 87 ? -8.376 11.724 2.809 1.00 94.31 87 LEU A N 1
ATOM 679 C CA . LEU A 1 87 ? -8.781 10.541 3.571 1.00 94.31 87 LEU A CA 1
ATOM 680 C C . LEU A 1 87 ? -9.827 10.913 4.632 1.00 94.31 87 LEU A C 1
ATOM 682 O O . LEU A 1 87 ? -9.778 10.416 5.757 1.00 94.31 87 LEU A O 1
ATOM 686 N N . ALA A 1 88 ? -10.727 11.842 4.307 1.00 93.19 88 ALA A N 1
ATOM 687 C CA . ALA A 1 88 ? -11.819 12.240 5.184 1.00 93.19 88 ALA A CA 1
ATOM 688 C C . ALA A 1 88 ? -12.902 11.151 5.269 1.00 93.19 88 ALA A C 1
ATOM 690 O O . ALA A 1 88 ? -12.998 10.266 4.420 1.00 93.19 88 ALA A O 1
ATOM 691 N N . ARG A 1 89 ? -13.732 11.220 6.314 1.00 95.06 89 ARG A N 1
ATOM 692 C CA . ARG A 1 89 ? -14.882 10.323 6.486 1.00 95.06 89 ARG A CA 1
ATOM 693 C C . ARG A 1 89 ? -15.818 10.394 5.271 1.00 95.06 89 ARG A C 1
ATOM 695 O O . ARG A 1 89 ? -16.091 11.486 4.784 1.00 95.06 89 ARG A O 1
ATOM 702 N N . GLY A 1 90 ? -16.324 9.242 4.834 1.00 92.94 90 GLY A N 1
ATOM 703 C CA . GLY A 1 90 ? -17.210 9.102 3.672 1.00 92.94 90 GLY A CA 1
ATOM 704 C C . GLY A 1 90 ? -16.483 8.855 2.347 1.00 92.94 90 GLY A C 1
ATOM 705 O O . GLY A 1 90 ? -17.110 8.482 1.359 1.00 92.94 90 GLY A O 1
ATOM 706 N N . GLU A 1 91 ? -15.159 9.016 2.305 1.00 93.06 91 GLU A N 1
ATOM 707 C CA . GLU A 1 91 ? -14.373 8.700 1.113 1.00 93.06 91 GLU A CA 1
ATOM 708 C C . GLU A 1 91 ? -14.299 7.187 0.893 1.00 93.06 91 GLU A C 1
ATOM 710 O O . GLU A 1 91 ? -14.057 6.421 1.827 1.00 93.06 91 GLU A O 1
ATOM 715 N N . ARG A 1 92 ? -14.458 6.747 -0.357 1.00 92.88 92 ARG A N 1
ATOM 716 C CA . ARG A 1 92 ? -14.259 5.345 -0.742 1.00 92.88 92 ARG A CA 1
ATOM 717 C C . ARG A 1 92 ? -12.843 5.153 -1.252 1.00 92.88 92 ARG A C 1
ATOM 719 O O . ARG A 1 92 ? -12.371 5.898 -2.109 1.00 92.88 92 ARG A O 1
ATOM 726 N N . LEU A 1 93 ? -12.165 4.135 -0.745 1.00 93.44 93 LEU A N 1
ATOM 727 C CA . LEU A 1 93 ? -10.769 3.859 -1.057 1.00 93.44 93 LEU A CA 1
ATOM 728 C C . LEU A 1 93 ? -10.622 2.449 -1.618 1.00 93.44 93 LEU A C 1
ATOM 730 O O . LEU A 1 93 ? -11.242 1.517 -1.112 1.00 93.44 93 LEU A O 1
ATOM 734 N N . ARG A 1 94 ? -9.761 2.300 -2.626 1.00 93.44 94 ARG A N 1
ATOM 735 C CA . ARG A 1 94 ? -9.094 1.040 -2.972 1.00 93.44 94 ARG A CA 1
ATOM 736 C C . ARG A 1 94 ? -7.723 1.074 -2.317 1.00 93.44 94 ARG A C 1
ATOM 738 O O . ARG A 1 94 ? -6.973 2.021 -2.549 1.00 93.44 94 ARG A O 1
ATOM 745 N N . CYS A 1 95 ? -7.401 0.074 -1.513 1.00 94.06 95 CYS A N 1
ATOM 746 C CA . CYS A 1 95 ? -6.125 -0.031 -0.819 1.00 94.06 95 CYS A CA 1
ATOM 747 C C . CYS A 1 95 ? -5.447 -1.350 -1.169 1.00 94.06 95 CYS A C 1
ATOM 749 O O . CYS A 1 95 ? -6.120 -2.360 -1.340 1.00 94.06 95 CYS A O 1
ATOM 751 N N . PHE A 1 96 ? -4.125 -1.336 -1.258 1.00 93.88 96 PHE A N 1
ATOM 752 C CA . PHE A 1 96 ? -3.305 -2.523 -1.434 1.00 93.88 96 PHE A CA 1
ATOM 753 C C . PHE A 1 96 ? -2.138 -2.487 -0.454 1.00 93.88 96 PHE A C 1
ATOM 755 O O . PHE A 1 96 ? -1.449 -1.469 -0.331 1.00 93.88 96 PHE A O 1
ATOM 762 N N . GLY A 1 97 ? -1.903 -3.603 0.221 1.00 93.50 97 GLY A N 1
ATOM 763 C CA . GLY A 1 97 ? -0.772 -3.754 1.120 1.00 93.50 97 GLY A CA 1
ATOM 764 C C . GLY A 1 97 ? -0.805 -5.068 1.883 1.00 93.50 97 GLY A C 1
ATOM 765 O O . GLY A 1 97 ? -1.727 -5.871 1.741 1.00 93.50 97 GLY A O 1
ATOM 766 N N . GLU A 1 98 ? 0.220 -5.253 2.705 1.00 95.00 98 GLU A N 1
ATOM 767 C CA . GLU A 1 98 ? 0.334 -6.376 3.630 1.00 95.00 98 GLU A CA 1
ATOM 768 C C . GLU A 1 98 ? -0.569 -6.154 4.848 1.00 95.00 98 GLU A C 1
ATOM 770 O O . GLU A 1 98 ? -0.520 -5.109 5.512 1.00 95.00 98 GLU A O 1
ATOM 775 N N . VAL A 1 99 ? -1.378 -7.162 5.150 1.00 96.19 99 VAL A N 1
ATOM 776 C CA . VAL A 1 99 ? -2.270 -7.210 6.300 1.00 96.19 99 VAL A CA 1
ATOM 777 C C . VAL A 1 99 ? -1.486 -7.659 7.521 1.00 96.19 99 VAL A C 1
ATOM 779 O O . VAL A 1 99 ? -0.896 -8.736 7.560 1.00 96.19 99 VAL A O 1
ATOM 782 N N . ARG A 1 100 ? -1.520 -6.846 8.571 1.00 95.31 100 ARG A N 1
ATOM 783 C CA . ARG A 1 100 ? -0.857 -7.119 9.846 1.00 95.31 100 ARG A CA 1
ATOM 784 C C . ARG A 1 100 ? -1.875 -7.176 10.970 1.00 95.31 100 ARG A C 1
ATOM 786 O O . ARG A 1 100 ? -2.918 -6.525 10.933 1.00 95.31 100 ARG A O 1
ATOM 793 N N . GLN A 1 101 ? -1.541 -7.928 12.012 1.00 95.31 101 GLN A N 1
ATOM 794 C CA . GLN A 1 101 ? -2.310 -7.911 13.248 1.00 95.31 101 GLN A CA 1
ATOM 795 C C . GLN A 1 101 ? -1.974 -6.640 14.037 1.00 95.31 101 GLN A C 1
ATOM 797 O O . GLN A 1 101 ? -0.872 -6.511 14.573 1.00 95.31 101 GLN A O 1
ATOM 802 N N . GLY A 1 102 ? -2.920 -5.704 14.105 1.00 90.44 102 GLY A N 1
ATOM 803 C CA . GLY A 1 102 ? -2.832 -4.547 14.987 1.00 90.44 102 GLY A CA 1
ATOM 804 C C . GLY A 1 102 ? -3.317 -4.868 16.409 1.00 90.44 102 GLY A C 1
ATOM 805 O O . GLY A 1 102 ? -3.848 -5.953 16.663 1.00 90.44 102 GLY A O 1
ATOM 806 N N . PRO A 1 103 ? -3.196 -3.911 17.350 1.00 86.31 103 PRO A N 1
ATOM 807 C CA . PRO A 1 103 ? -3.605 -4.113 18.744 1.00 86.31 103 PRO A CA 1
ATOM 808 C C . PRO A 1 103 ? -5.105 -4.372 18.937 1.00 86.31 103 PRO A C 1
ATOM 810 O O . PRO A 1 103 ? -5.493 -5.025 19.897 1.00 86.31 103 PRO A O 1
ATOM 813 N N . VAL A 1 104 ? -5.946 -3.828 18.050 1.00 87.25 104 VAL A N 1
ATOM 814 C CA . VAL A 1 104 ? -7.418 -3.889 18.158 1.00 87.25 104 VAL A CA 1
ATOM 815 C C . VAL A 1 104 ? -8.052 -4.596 16.961 1.00 87.25 104 VAL A C 1
ATOM 817 O O . VAL A 1 104 ? -9.061 -5.275 17.098 1.00 87.25 104 VAL A O 1
ATOM 820 N N . MET A 1 105 ? -7.480 -4.424 15.772 1.00 92.44 105 MET A N 1
ATOM 821 C CA . MET A 1 105 ? -8.031 -4.906 14.508 1.00 92.44 105 MET A CA 1
ATOM 822 C C . MET A 1 105 ? -6.903 -5.105 13.496 1.00 92.44 105 MET A C 1
ATOM 824 O O . MET A 1 105 ? -5.768 -4.688 13.746 1.00 92.44 105 MET A O 1
ATOM 828 N N . LEU A 1 106 ? -7.218 -5.713 12.353 1.00 96.00 106 LEU A N 1
ATOM 829 C CA . LEU A 1 106 ? -6.283 -5.812 11.236 1.00 96.00 106 LEU A CA 1
ATOM 830 C C . LEU A 1 106 ? -5.858 -4.417 10.772 1.00 96.00 106 LEU A C 1
ATOM 832 O O . LEU A 1 106 ? -6.674 -3.490 10.716 1.00 96.00 106 LEU A O 1
ATOM 836 N N . GLU A 1 107 ? -4.582 -4.272 10.436 1.00 96.31 107 GLU A N 1
ATOM 837 C CA . GLU A 1 107 ? -4.025 -3.017 9.954 1.00 96.31 107 GLU A CA 1
ATOM 838 C C . GLU A 1 107 ? -3.120 -3.197 8.735 1.00 96.31 107 GLU A C 1
ATOM 840 O O . GLU A 1 107 ? -2.443 -4.209 8.590 1.00 96.31 107 GLU A O 1
ATOM 845 N N . MET A 1 108 ? -3.078 -2.176 7.883 1.00 96.88 108 MET A N 1
ATOM 846 C CA . MET A 1 108 ? -2.074 -2.020 6.835 1.00 96.88 108 MET A CA 1
ATOM 847 C C . MET A 1 108 ? -1.205 -0.807 7.159 1.00 96.88 108 MET A C 1
ATOM 849 O O . MET A 1 108 ? -1.708 0.290 7.422 1.00 96.88 108 MET A O 1
ATOM 853 N N . ILE A 1 109 ? 0.114 -0.987 7.116 1.00 94.81 109 ILE A N 1
ATOM 854 C CA . ILE A 1 109 ? 1.082 0.091 7.338 1.00 94.81 109 ILE A CA 1
ATOM 855 C C . ILE A 1 109 ? 1.550 0.605 5.982 1.00 94.81 109 ILE A C 1
ATOM 857 O O . ILE A 1 109 ? 2.094 -0.155 5.192 1.00 94.81 109 ILE A O 1
ATOM 861 N N . HIS A 1 110 ? 1.374 1.903 5.735 1.00 93.31 110 HIS A N 1
ATOM 862 C CA . HIS A 1 110 ? 1.701 2.537 4.456 1.00 93.31 110 HIS A CA 1
ATOM 863 C C . HIS A 1 110 ? 1.158 1.788 3.219 1.00 93.31 110 HIS A C 1
ATOM 865 O O . HIS A 1 110 ? 1.915 1.559 2.275 1.00 93.31 110 HIS A O 1
ATOM 871 N N . PRO A 1 111 ? -0.143 1.434 3.187 1.00 94.31 111 PRO A N 1
ATOM 872 C CA . PRO A 1 111 ? -0.724 0.843 1.993 1.00 94.31 111 PRO A CA 1
ATOM 873 C C . PRO A 1 111 ? -0.692 1.839 0.834 1.00 94.31 111 PRO A C 1
ATOM 875 O O . PRO A 1 111 ? -0.828 3.057 1.015 1.00 94.31 111 PRO A O 1
ATOM 878 N N . GLU A 1 112 ? -0.576 1.304 -0.374 1.00 91.56 112 GLU A N 1
ATOM 879 C CA . GLU A 1 112 ? -0.919 2.048 -1.576 1.00 91.56 112 GLU A CA 1
ATOM 880 C C . GLU A 1 112 ? -2.435 2.260 -1.575 1.00 91.56 112 GLU A C 1
ATOM 882 O O . GLU A 1 112 ? -3.193 1.336 -1.283 1.00 91.56 112 GLU A O 1
ATOM 887 N N . TYR A 1 113 ? -2.899 3.475 -1.870 1.00 92.56 113 TYR A N 1
ATOM 888 C CA . TYR A 1 113 ? -4.329 3.759 -1.919 1.00 92.56 113 TYR A CA 1
ATOM 889 C C . TYR A 1 113 ? -4.697 4.624 -3.118 1.00 92.56 113 TYR A C 1
ATOM 891 O O . TYR A 1 113 ? -3.911 5.446 -3.594 1.00 92.56 113 TYR A O 1
ATOM 899 N N . GLN A 1 114 ? -5.935 4.459 -3.564 1.00 90.38 114 GLN A N 1
ATOM 900 C CA . GLN A 1 114 ? -6.574 5.268 -4.585 1.00 90.38 114 GLN A CA 1
ATOM 901 C C . GLN A 1 114 ? -7.986 5.621 -4.123 1.00 90.38 114 GLN A C 1
ATOM 903 O O . GLN A 1 114 ? -8.720 4.765 -3.632 1.00 90.38 114 GLN A O 1
ATOM 908 N N . ARG A 1 115 ? -8.376 6.887 -4.290 1.00 90.62 115 ARG A N 1
ATOM 909 C CA . ARG A 1 115 ? -9.756 7.315 -4.053 1.00 90.62 115 ARG A CA 1
ATOM 910 C C . ARG A 1 115 ? -10.641 6.832 -5.193 1.00 90.62 115 ARG A C 1
ATOM 912 O O . ARG A 1 115 ? -10.361 7.111 -6.358 1.00 90.62 115 ARG A O 1
ATOM 919 N N . LEU A 1 116 ? -11.701 6.127 -4.838 1.00 85.38 116 LEU A N 1
ATOM 920 C CA . LEU A 1 116 ? -12.781 5.774 -5.740 1.00 85.38 116 LEU A CA 1
ATOM 921 C C . LEU A 1 116 ? -13.794 6.916 -5.651 1.00 85.38 116 LEU A C 1
ATOM 923 O O . LEU A 1 116 ? -14.341 7.176 -4.581 1.00 85.38 116 LEU A O 1
ATOM 927 N N . GLY A 1 117 ? -14.003 7.644 -6.750 1.00 74.81 117 GLY A N 1
ATOM 928 C CA . GLY A 1 117 ? -15.042 8.675 -6.802 1.00 74.81 117 GLY A CA 1
ATOM 929 C C . GLY A 1 117 ? -16.430 8.099 -6.485 1.00 74.81 117 GLY A C 1
ATOM 930 O O . GLY A 1 117 ? -16.622 6.883 -6.465 1.00 74.81 117 GLY A O 1
ATOM 931 N N . SER A 1 118 ? -17.423 8.966 -6.288 1.00 62.91 118 SER A N 1
ATOM 932 C CA . SER A 1 118 ? -18.799 8.587 -5.915 1.00 62.91 118 SER A CA 1
ATOM 933 C C . SER A 1 118 ? -19.454 7.552 -6.847 1.00 62.91 118 SER A C 1
ATOM 935 O O . SER A 1 118 ? -20.262 6.753 -6.385 1.00 62.91 118 SER A O 1
ATOM 937 N N . ALA A 1 119 ? -19.055 7.507 -8.122 1.00 58.97 119 ALA A N 1
ATOM 938 C CA . ALA A 1 119 ? -19.490 6.522 -9.121 1.00 58.97 119 ALA A CA 1
ATOM 939 C C . ALA A 1 119 ? -18.333 5.670 -9.689 1.00 58.97 119 ALA A C 1
ATOM 941 O O . ALA A 1 119 ? -18.466 5.050 -10.742 1.00 58.97 119 ALA A O 1
ATOM 942 N N . GLY A 1 120 ? -17.170 5.670 -9.032 1.00 58.06 120 GLY A N 1
ATOM 943 C CA . GLY A 1 120 ? -15.983 4.983 -9.529 1.00 58.06 120 GLY A CA 1
ATOM 944 C C . GLY A 1 120 ? -16.158 3.469 -9.492 1.00 58.06 120 GLY A C 1
ATOM 945 O O . GLY A 1 120 ? -16.316 2.891 -8.414 1.00 58.06 120 GLY A O 1
ATOM 946 N N . ALA A 1 121 ? -16.095 2.825 -10.659 1.00 62.03 121 ALA A N 1
ATOM 947 C CA . ALA A 1 121 ? -15.932 1.382 -10.739 1.00 62.03 121 ALA A CA 1
ATOM 948 C C . ALA A 1 121 ? -14.645 0.974 -10.007 1.00 62.03 121 ALA A C 1
ATOM 950 O O . ALA A 1 121 ? -13.624 1.665 -10.070 1.00 62.03 121 ALA A O 1
ATOM 951 N N . VAL A 1 122 ? -14.696 -0.154 -9.302 1.00 67.56 122 VAL A N 1
ATOM 952 C CA . VAL A 1 122 ? -13.501 -0.759 -8.718 1.00 67.56 122 VAL A CA 1
ATOM 953 C C . VAL A 1 122 ? -12.697 -1.352 -9.869 1.00 67.56 122 VAL A C 1
ATOM 955 O O . VAL A 1 122 ? -12.971 -2.460 -10.317 1.00 67.56 122 VAL A O 1
ATOM 958 N N . VAL A 1 123 ? -11.740 -0.584 -10.384 1.00 69.81 123 VAL A N 1
ATOM 959 C CA . VAL A 1 123 ? -10.822 -1.072 -11.414 1.00 69.81 123 VAL A CA 1
ATOM 960 C C . VAL A 1 123 ? -9.772 -1.936 -10.728 1.00 69.81 123 VAL A C 1
ATOM 962 O O . VAL A 1 123 ? -9.011 -1.461 -9.879 1.00 69.81 123 VAL A O 1
ATOM 965 N N . VAL A 1 124 ? -9.781 -3.218 -11.068 1.00 74.94 124 VAL A N 1
ATOM 966 C CA . VAL A 1 124 ? -8.714 -4.162 -10.742 1.00 74.94 124 VAL A CA 1
ATOM 967 C C . VAL A 1 124 ? -7.757 -4.262 -11.919 1.00 74.94 124 VAL A C 1
ATOM 969 O O . VAL A 1 124 ? -8.110 -3.926 -13.048 1.00 74.94 124 VAL A O 1
ATOM 972 N N . ASP A 1 125 ? -6.537 -4.695 -11.640 1.00 75.31 125 ASP A N 1
ATOM 973 C CA . ASP A 1 125 ? -5.538 -4.885 -12.681 1.00 75.31 125 ASP A CA 1
ATOM 974 C C . ASP A 1 125 ? -5.909 -6.160 -13.471 1.00 75.31 125 ASP A C 1
ATOM 976 O O . ASP A 1 125 ? -6.292 -7.164 -12.874 1.00 75.31 125 ASP A O 1
ATOM 980 N N . GLU A 1 126 ? -5.814 -6.151 -14.803 1.00 72.44 126 GLU A N 1
ATOM 981 C CA . GLU A 1 126 ? -6.145 -7.333 -15.630 1.00 72.44 126 GLU A CA 1
ATOM 982 C C . GLU A 1 126 ? -5.079 -8.437 -15.530 1.00 72.44 126 GLU A C 1
ATOM 984 O O . GLU A 1 126 ? -5.341 -9.617 -15.771 1.00 72.44 126 GLU A O 1
ATOM 989 N N . HIS A 1 127 ? -3.868 -8.054 -15.130 1.00 82.12 127 HIS A N 1
ATOM 990 C CA . HIS A 1 127 ? -2.708 -8.925 -15.012 1.00 82.12 127 HIS A CA 1
ATOM 991 C C . HIS A 1 127 ? -2.007 -8.719 -13.671 1.00 82.12 127 HIS A C 1
ATOM 993 O O . HIS A 1 127 ? -2.175 -7.696 -13.002 1.00 82.12 127 HIS A O 1
ATOM 999 N N . LEU A 1 128 ? -1.188 -9.696 -13.281 1.00 82.94 128 LEU A N 1
ATOM 1000 C CA . LEU A 1 128 ? -0.363 -9.581 -12.085 1.00 82.94 128 LEU A CA 1
ATOM 1001 C C . LEU A 1 128 ? 0.600 -8.395 -12.216 1.00 82.94 128 LEU A C 1
ATOM 1003 O O . LEU A 1 128 ? 1.266 -8.226 -13.238 1.00 82.94 128 LEU A O 1
ATOM 1007 N N . THR A 1 129 ? 0.717 -7.588 -11.165 1.00 85.50 129 THR A N 1
ATOM 1008 C CA . THR A 1 129 ? 1.580 -6.409 -11.190 1.00 85.50 129 THR A CA 1
ATOM 1009 C C . THR A 1 129 ? 3.040 -6.824 -10.965 1.00 85.50 129 THR A C 1
ATOM 1011 O O . THR A 1 129 ? 3.352 -7.369 -9.901 1.00 85.50 129 THR A O 1
ATOM 1014 N N . PRO A 1 130 ? 3.974 -6.532 -11.886 1.00 87.88 130 PRO A N 1
ATOM 1015 C CA . PRO A 1 130 ? 5.381 -6.848 -11.683 1.00 87.88 130 PRO A CA 1
ATOM 1016 C C . PRO A 1 130 ? 6.025 -5.929 -10.637 1.00 87.88 130 PRO A C 1
ATOM 1018 O O . PRO A 1 130 ? 5.745 -4.721 -10.561 1.00 87.88 130 PRO A O 1
ATOM 1021 N N . VAL A 1 131 ? 6.925 -6.518 -9.850 1.00 87.69 131 VAL A N 1
ATOM 1022 C CA . VAL A 1 131 ? 7.820 -5.826 -8.919 1.00 87.69 131 VAL A CA 1
ATOM 1023 C C . VAL A 1 131 ? 9.246 -5.990 -9.425 1.00 87.69 131 VAL A C 1
ATOM 1025 O O . VAL A 1 131 ? 9.799 -7.089 -9.415 1.00 87.69 131 VAL A O 1
ATOM 1028 N N . TYR A 1 132 ? 9.847 -4.884 -9.846 1.00 89.00 132 TYR A N 1
ATOM 1029 C CA . TYR A 1 132 ? 11.189 -4.855 -10.419 1.00 89.00 132 TYR A CA 1
ATOM 1030 C C . TYR A 1 132 ? 12.259 -4.605 -9.351 1.00 89.00 132 TYR A C 1
ATOM 1032 O O . TYR A 1 132 ? 11.982 -3.907 -8.367 1.00 89.00 132 TYR A O 1
ATOM 1040 N N . PRO A 1 133 ? 13.495 -5.096 -9.535 1.00 86.88 133 PRO A N 1
ATOM 1041 C CA . PRO A 1 133 ? 14.634 -4.636 -8.748 1.00 86.88 133 PRO A CA 1
ATOM 1042 C C . PRO A 1 133 ? 14.759 -3.107 -8.839 1.00 86.88 133 PRO A C 1
ATOM 1044 O O . PRO A 1 133 ? 14.686 -2.535 -9.926 1.00 86.88 133 PRO A O 1
ATOM 1047 N N . ALA A 1 134 ? 14.904 -2.434 -7.698 1.00 85.56 134 ALA A N 1
ATOM 1048 C CA . ALA A 1 134 ? 14.927 -0.975 -7.622 1.00 85.56 134 ALA A CA 1
ATOM 1049 C C . ALA A 1 134 ? 16.058 -0.482 -6.712 1.00 85.56 134 ALA A C 1
ATOM 1051 O O . ALA A 1 134 ? 16.402 -1.127 -5.722 1.00 85.56 134 ALA A O 1
ATOM 1052 N N . THR A 1 135 ? 16.609 0.686 -7.038 1.00 81.94 135 THR A N 1
ATOM 1053 C CA . THR A 1 135 ? 17.577 1.423 -6.217 1.00 81.94 135 THR A CA 1
ATOM 1054 C C . THR A 1 135 ? 16.903 2.607 -5.531 1.00 81.94 135 THR A C 1
ATOM 1056 O O . THR A 1 135 ? 15.775 2.997 -5.854 1.00 81.94 135 THR A O 1
ATOM 1059 N N . GLU A 1 136 ? 17.596 3.195 -4.559 1.00 75.81 136 GLU A N 1
ATOM 1060 C CA . GLU A 1 136 ? 17.092 4.345 -3.820 1.00 75.81 136 GLU A CA 1
ATOM 1061 C C . GLU A 1 136 ? 16.658 5.486 -4.757 1.00 75.81 136 GLU A C 1
ATOM 1063 O O . GLU A 1 136 ? 17.394 5.953 -5.631 1.00 75.81 136 GLU A O 1
ATOM 1068 N N . GLY A 1 137 ? 15.423 5.950 -4.563 1.00 77.00 137 GLY A N 1
ATOM 1069 C CA . GLY A 1 137 ? 14.866 7.055 -5.332 1.00 77.00 137 GLY A CA 1
ATOM 1070 C C . GLY A 1 137 ? 14.356 6.691 -6.730 1.00 77.00 137 GLY A C 1
ATOM 1071 O O . GLY A 1 137 ? 14.064 7.618 -7.493 1.00 77.00 137 GLY A O 1
ATOM 1072 N N . VAL A 1 138 ? 14.224 5.401 -7.060 1.00 81.31 138 VAL A N 1
ATOM 1073 C CA . VAL A 1 138 ? 13.483 4.907 -8.232 1.00 81.31 138 VAL A CA 1
ATOM 1074 C C . VAL A 1 138 ? 12.222 4.185 -7.757 1.00 81.31 138 VAL A C 1
ATOM 1076 O O . VAL A 1 138 ? 12.285 3.225 -6.994 1.00 81.31 138 VAL A O 1
ATOM 1079 N N . SER A 1 139 ? 11.051 4.665 -8.183 1.00 86.19 139 SER A N 1
ATOM 1080 C CA . SER A 1 139 ? 9.772 4.073 -7.776 1.00 86.19 139 SER A CA 1
ATOM 1081 C C . SER A 1 139 ? 9.368 2.908 -8.682 1.00 86.19 139 SER A C 1
ATOM 1083 O O . SER A 1 139 ? 9.638 2.928 -9.884 1.00 86.19 139 SER A O 1
ATOM 1085 N N . GLN A 1 140 ? 8.624 1.943 -8.134 1.00 88.19 140 GLN A N 1
ATOM 1086 C CA . GLN A 1 140 ? 8.026 0.855 -8.918 1.00 88.19 140 GLN A CA 1
ATOM 1087 C C . GLN A 1 140 ? 7.112 1.375 -10.037 1.00 88.19 140 GLN A C 1
ATOM 1089 O O . GLN A 1 140 ? 7.102 0.828 -11.134 1.00 88.19 140 GLN A O 1
ATOM 1094 N N . LYS A 1 141 ? 6.384 2.474 -9.791 1.00 87.12 141 LYS A N 1
ATOM 1095 C CA . LYS A 1 141 ? 5.548 3.132 -10.807 1.00 87.12 141 LYS A CA 1
ATOM 1096 C C . LYS A 1 141 ? 6.385 3.635 -11.986 1.00 87.12 141 LYS A C 1
ATOM 1098 O O . LYS A 1 141 ? 5.981 3.468 -13.131 1.00 87.12 141 LYS A O 1
ATOM 1103 N N . SER A 1 142 ? 7.543 4.232 -11.706 1.00 87.44 142 SER A N 1
ATOM 1104 C CA . SER A 1 142 ? 8.463 4.718 -12.738 1.00 87.44 142 SER A CA 1
ATOM 1105 C C . SER A 1 142 ? 9.046 3.565 -13.553 1.00 87.44 142 SER A C 1
ATOM 1107 O O . SER A 1 142 ? 9.008 3.634 -14.774 1.00 87.44 142 SER A O 1
ATOM 1109 N N . LEU A 1 143 ? 9.513 2.493 -12.900 1.00 88.50 143 LEU A N 1
ATOM 1110 C CA . LEU A 1 143 ? 10.046 1.310 -13.592 1.00 88.50 143 LEU A CA 1
ATOM 1111 C C . LEU A 1 143 ? 8.990 0.650 -14.480 1.00 88.50 143 LEU A C 1
ATOM 1113 O O . LEU A 1 143 ? 9.245 0.427 -15.658 1.00 88.50 143 LEU A O 1
ATOM 1117 N N . ARG A 1 144 ? 7.774 0.436 -13.957 1.00 90.75 144 ARG A N 1
ATOM 1118 C CA . ARG A 1 144 ? 6.650 -0.089 -14.749 1.00 90.75 144 ARG A CA 1
ATOM 1119 C C . ARG A 1 144 ? 6.340 0.778 -15.967 1.00 90.75 144 ARG A C 1
ATOM 1121 O O . ARG A 1 144 ? 6.095 0.238 -17.036 1.00 90.75 144 ARG A O 1
ATOM 1128 N N . SER A 1 145 ? 6.373 2.103 -15.818 1.00 89.62 145 SER A N 1
ATOM 1129 C CA . SER A 1 145 ? 6.135 3.023 -16.934 1.00 89.62 145 SER A CA 1
ATOM 1130 C C . SER A 1 145 ? 7.223 2.936 -18.005 1.00 89.62 145 SER A C 1
ATOM 1132 O O . SER A 1 145 ? 6.892 2.939 -19.182 1.00 89.62 145 SER A O 1
ATOM 1134 N N . ILE A 1 146 ? 8.499 2.885 -17.611 1.00 89.06 146 ILE A N 1
ATOM 1135 C CA . ILE A 1 146 ? 9.631 2.827 -18.550 1.00 89.06 146 ILE A CA 1
ATOM 1136 C C . ILE A 1 146 ? 9.613 1.504 -19.317 1.00 89.06 146 ILE A C 1
ATOM 1138 O O . ILE A 1 146 ? 9.678 1.500 -20.540 1.00 89.06 146 ILE A O 1
ATOM 1142 N N . ILE A 1 147 ? 9.462 0.387 -18.606 1.00 89.50 147 ILE A N 1
ATOM 1143 C CA . ILE A 1 147 ? 9.469 -0.950 -19.210 1.00 89.50 147 ILE A CA 1
ATOM 1144 C C . ILE A 1 147 ? 8.226 -1.158 -20.079 1.00 89.50 147 ILE A C 1
ATOM 1146 O O . ILE A 1 147 ? 8.329 -1.710 -21.166 1.00 89.50 147 ILE A O 1
ATOM 1150 N N . GLY A 1 148 ? 7.063 -0.648 -19.657 1.00 89.56 148 GLY A N 1
ATOM 1151 C CA . GLY A 1 148 ? 5.852 -0.670 -20.480 1.00 89.56 148 GLY A CA 1
ATOM 1152 C C . GLY A 1 148 ? 6.007 0.110 -21.789 1.00 89.56 148 GLY A C 1
ATOM 1153 O O . GLY A 1 148 ? 5.568 -0.362 -22.830 1.00 89.56 148 GLY A O 1
ATOM 1154 N N . GLN A 1 149 ? 6.682 1.265 -21.760 1.00 88.88 149 GLN A N 1
ATOM 1155 C CA . GLN A 1 149 ? 7.013 2.009 -22.982 1.00 88.88 149 GLN A CA 1
ATOM 1156 C C . GLN A 1 149 ? 8.010 1.251 -23.863 1.00 88.88 149 GLN A C 1
ATOM 1158 O O . GLN A 1 149 ? 7.869 1.274 -25.080 1.00 88.88 149 GLN A O 1
ATOM 1163 N N . ALA A 1 150 ? 8.989 0.570 -23.262 1.00 88.12 150 ALA A N 1
ATOM 1164 C CA . ALA A 1 150 ? 9.957 -0.226 -24.005 1.00 88.12 150 ALA A CA 1
ATOM 1165 C C . ALA A 1 150 ? 9.308 -1.421 -24.717 1.00 88.12 150 ALA A C 1
ATOM 1167 O O . ALA A 1 150 ? 9.599 -1.669 -25.881 1.00 88.12 150 ALA A O 1
ATOM 1168 N N . LEU A 1 151 ? 8.392 -2.117 -24.037 1.00 87.38 151 LEU A N 1
ATOM 1169 C CA . LEU A 1 151 ? 7.609 -3.212 -24.613 1.00 87.38 151 LEU A CA 1
ATOM 1170 C C . LEU A 1 151 ? 6.720 -2.726 -25.761 1.00 87.38 151 LEU A C 1
ATOM 1172 O O . LEU A 1 151 ? 6.731 -3.331 -26.824 1.00 87.38 151 LEU A O 1
ATOM 1176 N N . ALA A 1 152 ? 6.015 -1.607 -25.576 1.00 88.38 152 ALA A N 1
ATOM 1177 C CA . ALA A 1 152 ? 5.164 -1.030 -26.618 1.00 88.38 152 ALA A CA 1
ATOM 1178 C C . ALA A 1 152 ? 5.951 -0.555 -27.853 1.00 88.38 152 ALA A C 1
ATOM 1180 O O . ALA A 1 152 ? 5.381 -0.432 -28.926 1.00 88.38 152 ALA A O 1
ATOM 1181 N N . ALA A 1 153 ? 7.252 -0.273 -27.721 1.00 85.38 153 ALA A N 1
ATOM 1182 C CA . ALA A 1 153 ? 8.109 0.095 -28.849 1.00 85.38 153 ALA A CA 1
ATOM 1183 C C . ALA A 1 153 ? 8.540 -1.108 -29.715 1.00 85.38 153 ALA A C 1
ATOM 1185 O O . ALA A 1 153 ? 9.161 -0.904 -30.757 1.00 85.38 153 ALA A O 1
ATOM 1186 N N . LEU A 1 154 ? 8.257 -2.341 -29.275 1.00 80.19 154 LEU A N 1
ATOM 1187 C CA . LEU A 1 154 ? 8.475 -3.566 -30.051 1.00 80.19 154 LEU A CA 1
ATOM 1188 C C . LEU A 1 154 ? 7.246 -3.988 -30.876 1.00 80.19 154 LEU A C 1
ATOM 1190 O O . LEU A 1 154 ? 7.382 -4.875 -31.719 1.00 80.19 154 LEU A O 1
ATOM 1194 N N . GLU A 1 155 ? 6.076 -3.401 -30.605 1.00 63.66 155 GLU A N 1
ATOM 1195 C CA . GLU A 1 155 ? 4.800 -3.641 -31.304 1.00 63.66 155 GLU A CA 1
ATOM 1196 C C . GLU A 1 155 ? 4.610 -2.677 -32.484 1.00 63.66 155 GLU A C 1
ATOM 1198 O O . GLU A 1 155 ? 4.088 -3.136 -33.528 1.00 63.66 155 GLU A O 1
#